Protein AF-A0A927AYC5-F1 (afdb_monomer_lite)

pLDDT: mean 94.54, std 3.16, range [78.38, 97.75]

Radius of gyration: 13.6 Å; chains: 1; bounding box: 26×31×31 Å

Structure (mmCIF, N/CA/C/O backbone):
data_AF-A0A927AYC5-F1
#
_entry.id   AF-A0A927AYC5-F1
#
loop_
_atom_site.group_PDB
_atom_site.id
_atom_site.type_symbol
_atom_site.label_atom_id
_atom_site.label_alt_id
_atom_site.label_comp_id
_atom_site.label_asym_id
_atom_site.label_entity_id
_atom_site.label_seq_id
_atom_site.pdbx_PDB_ins_code
_atom_site.Cartn_x
_atom_site.Cartn_y
_atom_site.Cartn_z
_atom_site.occupancy
_atom_site.B_iso_or_equiv
_atom_site.auth_seq_id
_atom_site.auth_comp_id
_atom_site.auth_asym_id
_atom_site.auth_atom_id
_atom_site.pdbx_PDB_model_num
ATOM 1 N N . MET A 1 1 ? -0.144 -16.494 -2.059 1.00 80.69 1 MET A N 1
ATOM 2 C CA . MET A 1 1 ? 0.447 -15.665 -0.989 1.00 80.69 1 MET A CA 1
ATOM 3 C C . MET A 1 1 ? 1.418 -16.523 -0.192 1.00 80.69 1 MET A C 1
ATOM 5 O O . MET A 1 1 ? 1.011 -17.544 0.348 1.00 80.69 1 MET A O 1
ATOM 9 N N . ILE A 1 2 ? 2.700 -16.165 -0.201 1.00 91.38 2 ILE A N 1
ATOM 10 C CA . ILE A 1 2 ? 3.800 -16.900 0.437 1.00 91.38 2 ILE A CA 1
ATOM 11 C C . ILE A 1 2 ? 4.246 -16.085 1.648 1.00 91.38 2 ILE A C 1
ATOM 13 O O . ILE A 1 2 ? 4.605 -14.923 1.486 1.00 91.38 2 ILE A O 1
ATOM 17 N N . ARG A 1 3 ? 4.218 -16.657 2.856 1.00 92.81 3 ARG A N 1
ATOM 18 C CA . ARG A 1 3 ? 4.707 -15.968 4.061 1.00 92.81 3 ARG A CA 1
ATOM 19 C C . ARG A 1 3 ? 6.234 -15.899 4.035 1.00 92.81 3 ARG A C 1
ATOM 21 O O . ARG A 1 3 ? 6.872 -16.928 3.832 1.00 92.81 3 ARG A O 1
ATOM 28 N N . THR A 1 4 ? 6.804 -14.718 4.257 1.00 92.62 4 THR A N 1
ATOM 29 C CA . THR A 1 4 ? 8.255 -14.481 4.189 1.00 92.62 4 THR A CA 1
ATOM 30 C C . THR A 1 4 ? 8.888 -14.372 5.575 1.00 92.62 4 THR A C 1
ATOM 32 O O . THR A 1 4 ? 9.869 -15.055 5.850 1.00 92.62 4 THR A O 1
ATOM 35 N N . HIS A 1 5 ? 8.314 -13.562 6.466 1.00 92.94 5 HIS A N 1
ATOM 36 C CA . HIS A 1 5 ? 8.765 -13.360 7.848 1.00 92.94 5 HIS A CA 1
ATOM 37 C C . HIS A 1 5 ? 7.576 -12.903 8.716 1.00 92.94 5 HIS A C 1
ATOM 39 O O . HIS A 1 5 ? 6.518 -12.566 8.189 1.00 92.94 5 HIS A O 1
ATOM 45 N N . TYR A 1 6 ? 7.721 -12.880 10.039 1.00 93.69 6 TYR A N 1
ATOM 46 C CA . TYR A 1 6 ? 6.801 -12.209 10.963 1.00 93.69 6 TYR A CA 1
ATOM 47 C C . TYR A 1 6 ? 7.561 -11.541 12.117 1.00 93.69 6 TYR A C 1
ATOM 49 O O . TYR A 1 6 ? 8.598 -12.045 12.540 1.00 93.69 6 TYR A O 1
ATOM 57 N N . ASP A 1 7 ? 7.061 -10.426 12.626 1.00 93.81 7 ASP A N 1
ATOM 58 C CA . ASP A 1 7 ? 7.538 -9.805 13.864 1.00 93.81 7 ASP A CA 1
ATOM 59 C C . ASP A 1 7 ? 6.419 -9.796 14.923 1.00 93.81 7 ASP A C 1
ATOM 61 O O . ASP A 1 7 ? 5.416 -10.512 14.798 1.00 93.81 7 ASP A O 1
ATOM 65 N N . ASP A 1 8 ? 6.603 -9.044 16.008 1.00 93.56 8 ASP A N 1
ATOM 66 C CA . ASP A 1 8 ? 5.620 -8.953 17.093 1.00 93.56 8 ASP A CA 1
ATOM 67 C C . ASP A 1 8 ? 4.287 -8.331 16.646 1.00 93.56 8 ASP A C 1
ATOM 69 O O . ASP A 1 8 ? 3.243 -8.642 17.221 1.00 93.56 8 ASP A O 1
ATOM 73 N N . THR A 1 9 ? 4.301 -7.509 15.595 1.00 92.94 9 THR A N 1
ATOM 74 C CA . THR A 1 9 ? 3.149 -6.734 15.116 1.00 92.94 9 THR A CA 1
ATOM 75 C C . THR A 1 9 ? 2.581 -7.287 13.808 1.00 92.94 9 THR A C 1
ATOM 77 O O . THR A 1 9 ? 1.361 -7.388 13.673 1.00 92.94 9 THR A O 1
ATOM 80 N N . TYR A 1 10 ? 3.432 -7.706 12.868 1.00 95.12 10 TYR A N 1
ATOM 81 C CA . TYR A 1 10 ? 3.035 -8.030 11.497 1.00 95.12 10 TYR A CA 1
ATOM 82 C C . TYR A 1 10 ? 3.492 -9.413 11.030 1.00 95.12 10 TYR A C 1
ATOM 84 O O . TYR A 1 10 ? 4.587 -9.883 11.337 1.00 95.12 10 TYR A O 1
ATOM 92 N N . GLU A 1 11 ? 2.658 -10.055 10.214 1.00 96.56 11 GLU A N 1
ATOM 93 C CA . GLU A 1 11 ? 3.067 -11.132 9.312 1.00 96.56 11 GLU A CA 1
ATOM 94 C C . GLU A 1 11 ? 3.298 -10.559 7.909 1.00 96.56 11 GLU A C 1
ATOM 96 O O . GLU A 1 11 ? 2.449 -9.850 7.370 1.00 96.56 11 GLU A O 1
ATOM 101 N N . TYR A 1 12 ? 4.433 -10.892 7.299 1.00 95.94 12 TYR A N 1
ATOM 102 C CA . TYR A 1 12 ? 4.821 -10.417 5.975 1.00 95.94 12 TYR A CA 1
ATOM 103 C C . TYR A 1 12 ? 4.652 -11.519 4.942 1.00 95.94 12 TYR A C 1
ATOM 105 O O . TYR A 1 12 ? 5.003 -12.685 5.163 1.00 95.94 12 TYR A O 1
ATOM 113 N N . TYR A 1 13 ? 4.150 -11.133 3.777 1.00 96.88 13 TYR A N 1
ATOM 114 C CA . TYR A 1 13 ? 3.901 -12.036 2.674 1.00 96.88 13 TYR A CA 1
ATOM 115 C C . TYR A 1 13 ? 4.334 -11.426 1.350 1.00 96.88 13 TYR A C 1
ATOM 117 O O . TYR A 1 13 ? 4.316 -10.213 1.150 1.00 96.88 13 TYR A O 1
ATOM 125 N N . LEU A 1 14 ? 4.665 -12.312 0.421 1.00 96.69 14 LEU A N 1
ATOM 126 C CA . LEU A 1 14 ? 4.870 -12.010 -0.981 1.00 96.69 14 LEU A CA 1
ATOM 127 C C . LEU A 1 14 ? 3.769 -12.695 -1.796 1.00 96.69 14 LEU A C 1
ATOM 129 O O . LEU A 1 14 ? 3.505 -13.894 -1.650 1.00 96.69 14 LEU A O 1
ATOM 133 N N . SER A 1 15 ? 3.108 -11.933 -2.653 1.00 96.12 15 SER A N 1
ATOM 134 C CA . SER A 1 15 ? 2.203 -12.446 -3.678 1.00 96.12 15 SER A CA 1
ATOM 135 C C . SER A 1 15 ? 2.610 -11.894 -5.037 1.00 96.12 15 SER A C 1
ATOM 137 O O . SER A 1 15 ? 3.599 -11.177 -5.143 1.00 96.12 15 SER A O 1
ATOM 139 N N . TYR A 1 16 ? 1.860 -12.250 -6.071 1.00 95.50 16 TYR A N 1
ATOM 140 C CA . TYR A 1 16 ? 2.051 -11.718 -7.410 1.00 95.50 16 TYR A CA 1
ATOM 141 C C . TYR A 1 16 ? 0.705 -11.261 -7.955 1.00 95.50 16 TYR A C 1
ATOM 143 O O . TYR A 1 16 ? -0.284 -11.989 -7.835 1.00 95.50 16 TYR A O 1
ATOM 151 N N . PHE A 1 17 ? 0.679 -10.070 -8.538 1.00 94.25 17 PHE A N 1
ATOM 152 C CA . PHE A 1 17 ? -0.447 -9.538 -9.290 1.00 94.25 17 PHE A CA 1
ATOM 153 C C . PHE A 1 17 ? 0.012 -9.365 -10.735 1.00 94.25 17 PHE A C 1
ATOM 155 O O . PHE A 1 17 ? 0.962 -8.637 -10.990 1.00 94.25 17 PHE A O 1
ATOM 162 N N . GLU A 1 18 ? -0.577 -10.130 -11.655 1.00 93.38 18 GLU A N 1
ATOM 163 C CA . GLU A 1 18 ? -0.205 -10.128 -13.084 1.00 93.38 18 GLU A CA 1
ATOM 164 C C . GLU A 1 18 ? 1.301 -10.340 -13.357 1.00 93.38 18 GLU A C 1
ATOM 166 O O . GLU A 1 18 ? 1.855 -9.869 -14.342 1.00 93.38 18 GLU A O 1
ATOM 171 N N . GLY A 1 19 ? 1.976 -11.093 -12.480 1.00 93.00 19 GLY A N 1
ATOM 172 C CA . GLY A 1 19 ? 3.419 -11.350 -12.561 1.00 93.00 19 GLY A CA 1
ATOM 173 C C . GLY A 1 19 ? 4.292 -10.331 -11.820 1.00 93.00 19 GLY A C 1
ATOM 174 O O . GLY A 1 19 ? 5.464 -10.616 -11.580 1.00 93.00 19 GLY A O 1
ATOM 175 N N . THR A 1 20 ? 3.726 -9.212 -11.369 1.00 94.31 20 THR A N 1
ATOM 176 C CA . THR A 1 20 ? 4.413 -8.203 -10.552 1.00 94.31 20 THR A CA 1
ATOM 177 C C . THR A 1 20 ? 4.398 -8.614 -9.076 1.00 94.31 20 THR A C 1
ATOM 179 O O . THR A 1 20 ? 3.333 -8.956 -8.551 1.00 94.31 20 THR A O 1
ATOM 182 N N . PRO A 1 21 ? 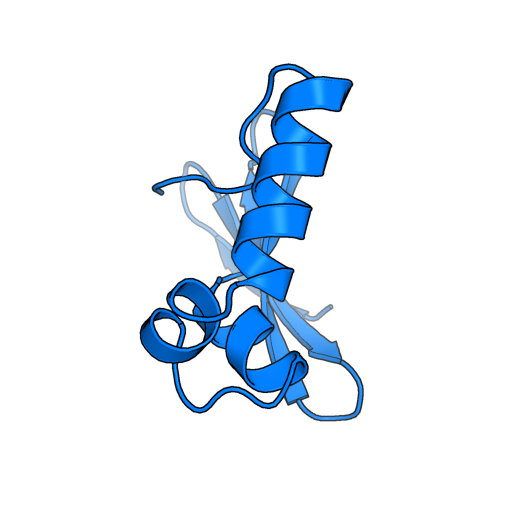5.551 -8.635 -8.382 1.00 95.00 21 PRO A N 1
ATOM 183 C CA . PRO A 1 21 ? 5.615 -8.999 -6.971 1.00 95.00 21 PRO A CA 1
ATOM 184 C C . PRO A 1 21 ? 4.912 -7.959 -6.092 1.00 95.00 21 PRO A C 1
ATOM 186 O O . PRO A 1 21 ? 5.149 -6.763 -6.209 1.00 95.00 21 PRO A O 1
ATOM 189 N N . VAL A 1 22 ? 4.091 -8.431 -5.152 1.00 96.62 22 VAL A N 1
ATOM 190 C CA . VAL A 1 22 ? 3.358 -7.586 -4.206 1.00 96.62 22 VAL A CA 1
ATOM 191 C C . VAL A 1 22 ? 3.693 -7.967 -2.779 1.00 96.62 22 VAL A C 1
ATOM 193 O O . VAL A 1 22 ? 3.419 -9.093 -2.349 1.00 96.62 22 VAL A O 1
ATOM 196 N N . LYS A 1 23 ? 4.266 -7.021 -2.032 1.00 96.06 23 LYS A N 1
ATOM 197 C CA . LYS A 1 23 ? 4.494 -7.174 -0.595 1.00 96.06 23 LYS A CA 1
ATOM 198 C C . LYS A 1 23 ? 3.219 -6.831 0.166 1.00 96.06 23 LYS A C 1
ATOM 200 O O . LYS A 1 23 ? 2.608 -5.784 -0.041 1.00 96.06 23 LYS A O 1
ATOM 205 N N . ILE A 1 24 ? 2.829 -7.740 1.047 1.00 96.50 24 ILE A N 1
ATOM 206 C CA . ILE A 1 24 ? 1.602 -7.658 1.832 1.00 96.50 24 ILE A CA 1
ATOM 207 C C . ILE A 1 24 ? 1.978 -7.809 3.301 1.00 96.50 24 ILE A C 1
ATOM 209 O O . ILE A 1 24 ? 2.743 -8.706 3.658 1.00 96.50 24 ILE A O 1
ATOM 213 N N . LEU A 1 25 ? 1.424 -6.950 4.145 1.00 95.50 25 LEU A N 1
ATOM 214 C CA . LEU A 1 25 ? 1.532 -7.029 5.592 1.00 95.50 25 LEU A CA 1
ATOM 215 C C . LEU A 1 25 ? 0.168 -7.410 6.158 1.00 95.50 25 LEU A C 1
ATOM 217 O O . LEU A 1 25 ? -0.865 -6.970 5.658 1.00 95.50 25 LEU A O 1
ATOM 221 N N . ARG A 1 26 ? 0.160 -8.215 7.214 1.00 95.56 26 ARG A N 1
ATOM 222 C CA . ARG A 1 26 ? -1.042 -8.510 7.987 1.00 95.56 26 ARG A CA 1
ATOM 223 C C . ARG A 1 26 ? -0.801 -8.180 9.447 1.00 95.56 26 ARG A C 1
ATOM 225 O O . ARG A 1 26 ? 0.104 -8.749 10.053 1.00 95.56 26 ARG A O 1
ATOM 232 N N . ASP A 1 27 ? -1.605 -7.286 10.007 1.00 94.44 27 ASP A N 1
ATOM 233 C CA . ASP A 1 27 ? -1.578 -6.975 11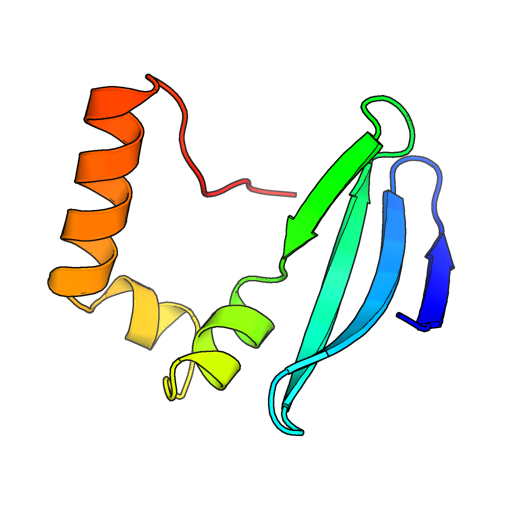.435 1.00 94.44 27 ASP A CA 1
ATOM 234 C C . ASP A 1 27 ? -2.024 -8.206 12.238 1.00 94.44 27 ASP A C 1
ATOM 236 O O . ASP A 1 27 ? -3.076 -8.797 11.979 1.00 94.44 27 ASP A O 1
ATOM 240 N N . ARG A 1 28 ? -1.213 -8.625 13.212 1.00 94.06 28 ARG A N 1
ATOM 241 C CA . ARG A 1 28 ? -1.462 -9.840 14.004 1.00 94.06 28 ARG A CA 1
ATOM 242 C C . ARG A 1 28 ? -2.576 -9.671 15.034 1.00 94.06 28 ARG A C 1
ATOM 244 O O . ARG A 1 28 ? -3.151 -10.667 15.469 1.00 94.06 28 ARG A O 1
ATOM 251 N N . LYS A 1 29 ? -2.860 -8.438 15.451 1.00 93.56 29 LYS A N 1
ATOM 252 C CA . LYS A 1 29 ? -3.864 -8.100 16.462 1.00 93.56 29 LYS A CA 1
ATOM 253 C C . LYS A 1 29 ? -5.234 -7.868 15.832 1.00 93.56 29 LYS A C 1
ATOM 255 O O . LYS A 1 29 ? -6.226 -8.371 16.352 1.00 93.56 29 LYS A O 1
ATOM 260 N N . THR A 1 30 ? -5.296 -7.100 14.749 1.00 93.44 30 THR A N 1
ATOM 261 C CA . THR A 1 30 ? -6.549 -6.726 14.077 1.00 93.44 30 THR A CA 1
ATOM 262 C C . THR A 1 30 ? -6.884 -7.657 12.915 1.00 93.44 30 THR A C 1
ATOM 264 O O . THR A 1 30 ? -8.046 -7.769 12.534 1.00 93.44 30 THR A O 1
ATOM 267 N N . GLY A 1 31 ? -5.888 -8.352 12.358 1.00 92.50 31 GLY A N 1
ATOM 268 C CA . GLY A 1 31 ? -6.040 -9.170 11.157 1.00 92.50 31 GLY A CA 1
ATOM 269 C C . GLY A 1 31 ? -6.083 -8.361 9.859 1.00 92.50 31 GLY A C 1
ATOM 270 O O . GLY A 1 31 ? -6.259 -8.968 8.801 1.00 92.50 31 GLY A O 1
ATOM 271 N N . GLU A 1 32 ? -5.932 -7.036 9.936 1.00 92.81 32 GLU A N 1
ATOM 272 C CA . GLU A 1 32 ? -5.987 -6.115 8.803 1.00 92.81 32 GLU A CA 1
ATOM 273 C C . GLU A 1 32 ? -4.867 -6.392 7.799 1.00 92.81 32 GLU A C 1
ATOM 275 O O . GLU A 1 32 ? -3.738 -6.693 8.184 1.00 92.81 32 GLU A O 1
ATOM 280 N N . ILE A 1 33 ? -5.188 -6.293 6.508 1.00 94.31 33 ILE A N 1
ATOM 281 C CA . ILE A 1 33 ? -4.257 -6.547 5.410 1.00 94.31 33 ILE A CA 1
ATOM 282 C C . ILE A 1 33 ? -3.873 -5.214 4.777 1.00 94.31 33 ILE A C 1
ATOM 284 O O . ILE A 1 33 ? -4.734 -4.470 4.315 1.00 94.31 33 ILE A O 1
ATOM 288 N N . LEU A 1 34 ? -2.574 -4.949 4.724 1.00 94.81 34 LEU A N 1
ATOM 289 C CA . LEU A 1 34 ? -1.985 -3.758 4.135 1.00 94.81 34 LEU A CA 1
ATOM 290 C C . LEU A 1 34 ? -1.125 -4.160 2.942 1.00 94.81 34 LEU A C 1
ATOM 292 O O . LEU A 1 34 ? -0.423 -5.173 2.968 1.00 94.81 34 LEU A O 1
ATOM 296 N N . PHE A 1 35 ? -1.162 -3.342 1.901 1.00 95.69 35 PHE A N 1
ATOM 297 C CA . PHE A 1 35 ? -0.307 -3.496 0.735 1.00 95.69 35 PHE A CA 1
ATOM 298 C C . PHE A 1 35 ? 0.813 -2.468 0.800 1.00 95.69 35 PHE A C 1
ATOM 300 O O . PHE A 1 35 ? 0.584 -1.299 1.105 1.00 95.69 35 PHE A O 1
ATOM 307 N N . ASP A 1 36 ? 2.030 -2.909 0.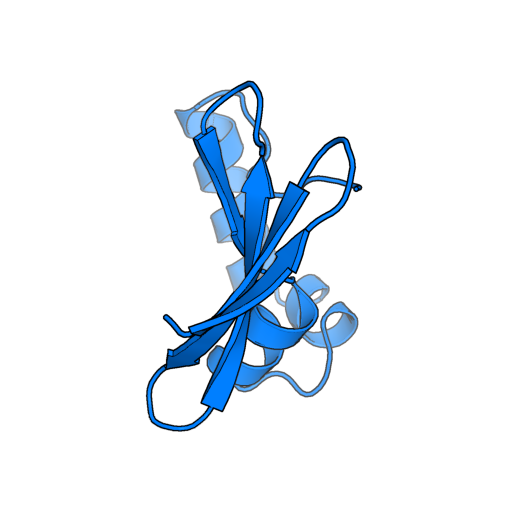508 1.00 95.19 36 ASP A N 1
ATOM 308 C CA . ASP A 1 36 ? 3.168 -2.012 0.374 1.00 95.19 36 ASP A CA 1
ATOM 309 C C . ASP A 1 36 ? 2.941 -1.026 -0.782 1.00 95.19 36 ASP A C 1
ATOM 311 O O . ASP A 1 36 ? 2.670 -1.425 -1.916 1.00 95.19 36 ASP A O 1
ATOM 315 N N . ALA A 1 37 ? 3.074 0.270 -0.503 1.00 95.12 37 ALA A N 1
ATOM 316 C CA . ALA A 1 37 ? 2.739 1.319 -1.463 1.00 95.12 37 ALA A CA 1
ATOM 317 C C . ALA A 1 37 ? 3.657 1.324 -2.698 1.00 95.12 37 ALA A C 1
ATOM 319 O O . ALA A 1 37 ? 3.223 1.722 -3.777 1.00 95.12 37 ALA A O 1
ATOM 320 N N . ALA A 1 38 ? 4.915 0.887 -2.569 1.00 95.56 38 ALA A N 1
ATOM 321 C CA . ALA A 1 38 ? 5.815 0.740 -3.714 1.00 95.56 38 ALA A CA 1
ATOM 322 C C . ALA A 1 38 ? 5.361 -0.401 -4.630 1.00 95.56 38 ALA A C 1
ATOM 324 O O . ALA A 1 38 ? 5.241 -0.209 -5.836 1.00 95.56 38 ALA A O 1
ATOM 325 N N . SER A 1 39 ? 4.998 -1.544 -4.047 1.00 96.12 39 SER A N 1
ATOM 326 C CA . SER A 1 39 ? 4.429 -2.670 -4.793 1.00 96.12 39 SER A CA 1
ATOM 327 C C . SER A 1 39 ? 3.133 -2.296 -5.529 1.00 96.12 39 SER A C 1
ATOM 329 O O . SER A 1 39 ? 2.931 -2.698 -6.673 1.00 96.12 39 SER A O 1
ATOM 331 N N . VAL A 1 40 ? 2.254 -1.512 -4.890 1.00 95.31 40 VAL A N 1
ATOM 332 C CA . VAL A 1 40 ? 1.020 -1.009 -5.523 1.00 95.31 40 VAL A CA 1
ATOM 333 C C . VAL A 1 40 ? 1.345 -0.067 -6.681 1.00 95.31 40 VAL A C 1
ATOM 335 O O . VAL A 1 40 ? 0.763 -0.212 -7.752 1.00 95.31 40 VAL A O 1
ATOM 338 N N . ALA A 1 41 ? 2.298 0.851 -6.497 1.00 96.31 41 ALA A N 1
ATOM 339 C CA . ALA A 1 41 ? 2.730 1.762 -7.553 1.00 96.31 41 ALA A CA 1
ATOM 340 C C . ALA A 1 41 ? 3.239 0.997 -8.785 1.00 96.31 41 ALA A C 1
ATOM 342 O O . ALA A 1 41 ? 2.801 1.284 -9.897 1.00 96.31 41 ALA A O 1
ATOM 343 N N . GLU A 1 42 ? 4.076 -0.025 -8.586 1.00 95.94 42 GLU A N 1
ATOM 344 C CA . GLU A 1 42 ? 4.559 -0.888 -9.671 1.00 95.94 42 GLU A CA 1
ATOM 345 C C . GLU A 1 42 ? 3.413 -1.632 -10.374 1.00 95.94 42 GLU A C 1
ATOM 347 O O . GLU A 1 42 ? 3.371 -1.675 -11.603 1.00 95.94 42 GLU A O 1
ATOM 352 N N . CYS A 1 43 ? 2.446 -2.169 -9.621 1.00 96.00 43 CYS A N 1
ATOM 353 C CA . CYS A 1 43 ? 1.279 -2.854 -10.196 1.00 96.00 43 CYS A CA 1
ATOM 354 C C . CYS A 1 43 ? 0.399 -1.931 -11.045 1.00 96.00 43 CYS A C 1
ATOM 356 O O . CYS A 1 43 ? -0.222 -2.386 -12.000 1.00 96.00 43 CYS A O 1
ATOM 358 N N . LEU A 1 44 ? 0.343 -0.645 -10.701 1.00 94.56 44 LEU A N 1
ATOM 359 C CA . LEU A 1 44 ? -0.406 0.368 -11.443 1.00 94.56 44 LEU A CA 1
ATOM 360 C C . LEU A 1 44 ? 0.414 1.002 -12.583 1.00 94.56 44 LEU A C 1
ATOM 362 O O . LEU A 1 44 ? -0.089 1.874 -13.285 1.00 94.56 44 LEU A O 1
ATOM 366 N N . GLY A 1 45 ? 1.661 0.564 -12.792 1.00 95.38 45 GLY A N 1
ATOM 367 C CA . GLY A 1 45 ? 2.525 1.040 -13.874 1.00 95.38 45 GLY A CA 1
ATOM 368 C C . GLY A 1 45 ? 3.309 2.318 -13.561 1.00 95.38 45 GLY A C 1
ATOM 369 O O . GLY A 1 45 ? 3.886 2.915 -14.471 1.00 95.38 45 GLY A O 1
ATOM 370 N N . TYR A 1 46 ? 3.369 2.741 -12.297 1.00 97.00 46 TYR A N 1
ATOM 371 C CA . TYR A 1 46 ? 4.198 3.867 -11.870 1.00 97.00 46 TYR A CA 1
ATOM 372 C C . TYR A 1 46 ? 5.630 3.420 -11.558 1.00 97.00 46 TYR A C 1
ATOM 374 O O . TYR A 1 46 ? 5.875 2.329 -11.049 1.00 97.00 46 TYR A O 1
ATOM 382 N N . SER A 1 47 ? 6.596 4.305 -11.809 1.00 94.69 47 SER A N 1
ATOM 383 C CA . SER A 1 47 ? 8.018 4.053 -11.532 1.00 94.69 47 SER A CA 1
ATOM 384 C C . SER A 1 47 ? 8.393 4.175 -10.052 1.00 94.69 47 SER A C 1
ATOM 386 O O . SER A 1 47 ? 9.466 3.731 -9.647 1.00 94.69 47 SER A O 1
ATOM 388 N N . SER A 1 48 ? 7.544 4.814 -9.243 1.00 96.06 48 SER A N 1
ATOM 389 C CA . SER A 1 48 ? 7.742 4.985 -7.805 1.00 96.06 48 SER A CA 1
ATOM 390 C C . SER A 1 48 ? 6.437 5.358 -7.102 1.00 96.06 48 SER A C 1
ATOM 392 O O . SER A 1 48 ? 5.513 5.898 -7.718 1.00 96.06 48 SER A O 1
ATOM 394 N N . THR A 1 49 ? 6.387 5.155 -5.781 1.00 95.38 49 THR A N 1
ATOM 395 C CA . THR A 1 49 ? 5.288 5.654 -4.938 1.00 95.38 49 THR A CA 1
ATOM 396 C C . THR A 1 49 ? 5.122 7.166 -5.068 1.00 95.38 49 THR A C 1
ATOM 398 O O . THR A 1 49 ? 4.001 7.654 -5.103 1.00 95.38 49 THR A O 1
ATOM 401 N N . GLU A 1 50 ? 6.218 7.923 -5.179 1.00 96.06 50 GLU A N 1
ATOM 402 C CA . GLU A 1 50 ? 6.149 9.378 -5.346 1.00 96.06 50 GLU A CA 1
ATOM 403 C C . GLU A 1 50 ? 5.463 9.767 -6.661 1.00 96.06 50 GLU A C 1
ATOM 405 O O . GLU A 1 50 ? 4.644 10.681 -6.669 1.00 96.06 50 GLU A O 1
ATOM 410 N N . SER A 1 51 ? 5.764 9.064 -7.760 1.00 97.31 51 SER A N 1
ATOM 411 C CA . SER A 1 51 ? 5.110 9.304 -9.050 1.00 97.31 51 SER A CA 1
ATOM 412 C C . SER A 1 51 ? 3.613 9.017 -8.981 1.00 97.31 51 SER A C 1
ATOM 414 O O . SER A 1 51 ? 2.831 9.800 -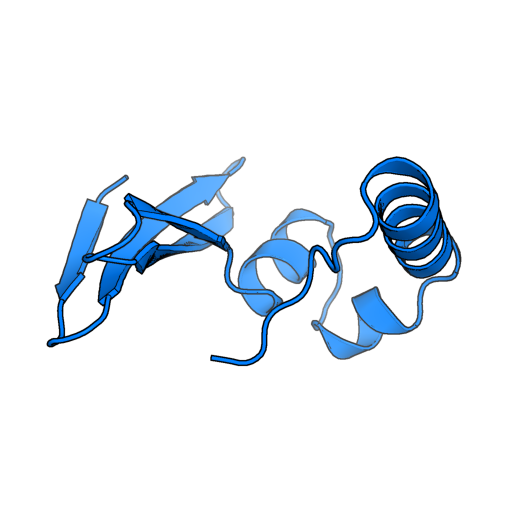9.505 1.00 97.31 51 SER A O 1
ATOM 416 N N . MET A 1 52 ? 3.220 7.927 -8.316 1.00 97.12 52 MET A N 1
ATOM 417 C CA . MET A 1 52 ? 1.815 7.576 -8.094 1.00 97.12 52 MET A CA 1
ATOM 418 C C . MET A 1 52 ? 1.095 8.645 -7.257 1.00 97.12 52 MET A C 1
ATOM 420 O O . MET A 1 52 ? -0.016 9.046 -7.573 1.00 97.12 52 MET A O 1
ATOM 424 N N . MET A 1 53 ? 1.748 9.162 -6.214 1.00 95.75 53 MET A N 1
ATOM 425 C CA . MET A 1 53 ? 1.181 10.169 -5.305 1.00 95.75 53 MET A CA 1
ATOM 426 C C . MET A 1 53 ? 1.176 11.600 -5.874 1.00 95.75 53 MET A C 1
ATOM 428 O O . MET A 1 53 ? 0.739 12.526 -5.193 1.00 95.75 53 MET A O 1
ATOM 432 N N . LYS A 1 54 ? 1.676 11.793 -7.098 1.00 96.50 54 LYS A N 1
ATOM 433 C CA . LYS A 1 54 ? 1.583 13.044 -7.868 1.00 96.50 54 LYS A CA 1
ATOM 434 C C . LYS A 1 54 ? 0.493 12.999 -8.941 1.00 96.50 54 LYS A C 1
ATOM 436 O O . LYS A 1 54 ? 0.296 13.999 -9.622 1.00 96.50 54 LYS A O 1
ATOM 441 N N . ASP A 1 55 ? -0.160 11.854 -9.120 1.00 97.75 55 ASP A N 1
ATOM 442 C CA . ASP A 1 55 ? -1.223 11.673 -10.101 1.00 97.75 55 ASP A CA 1
ATOM 443 C C . ASP A 1 55 ? -2.561 12.152 -9.524 1.00 97.75 55 ASP A C 1
ATOM 445 O O . ASP A 1 55 ? -3.022 11.647 -8.496 1.00 97.75 55 ASP A O 1
ATOM 449 N N . ASP A 1 56 ? -3.187 13.120 -10.195 1.00 97.75 56 ASP A N 1
ATOM 450 C CA . ASP A 1 56 ? -4.459 13.701 -9.763 1.00 97.75 56 ASP A CA 1
ATOM 451 C C . ASP A 1 56 ? -5.561 12.640 -9.642 1.00 97.75 56 ASP A C 1
ATOM 453 O O . ASP A 1 56 ? -6.342 12.685 -8.698 1.00 97.75 56 ASP A O 1
ATOM 457 N N . GLN A 1 57 ? -5.597 11.627 -10.516 1.00 96.56 57 GLN A N 1
ATOM 458 C CA . GLN A 1 57 ? -6.619 10.576 -10.447 1.00 96.56 57 GLN A CA 1
ATOM 459 C C . GLN A 1 57 ? -6.449 9.697 -9.208 1.00 96.56 57 GLN A C 1
ATOM 461 O O . GLN A 1 57 ? -7.432 9.274 -8.594 1.00 96.56 57 GLN A O 1
ATOM 466 N N . VAL A 1 58 ? -5.201 9.424 -8.821 1.00 96.25 58 VAL A N 1
ATOM 467 C CA . VAL A 1 58 ? -4.902 8.675 -7.597 1.00 96.25 58 VAL A CA 1
ATOM 468 C C . VAL A 1 58 ? -5.311 9.493 -6.376 1.00 96.25 58 VAL A C 1
ATOM 470 O O . VAL A 1 58 ? -5.969 8.964 -5.476 1.00 96.25 58 VAL A O 1
ATOM 473 N N . LEU A 1 59 ? -4.964 10.782 -6.350 1.00 96.25 59 LEU A N 1
ATOM 474 C CA . LEU A 1 59 ? -5.340 11.687 -5.265 1.00 96.25 59 LEU A CA 1
ATOM 475 C C . LEU A 1 59 ? -6.863 11.831 -5.154 1.00 96.25 59 LEU A C 1
ATOM 477 O O . LEU A 1 59 ? -7.400 11.705 -4.054 1.00 96.25 59 LEU A O 1
ATOM 481 N N . ASP A 1 60 ? -7.562 11.979 -6.279 1.00 97.56 60 ASP A N 1
ATOM 482 C CA . ASP A 1 60 ? -9.023 12.026 -6.341 1.00 97.56 60 ASP A CA 1
ATOM 483 C C . ASP A 1 60 ? -9.649 10.733 -5.808 1.00 97.56 60 ASP A C 1
ATOM 485 O O . ASP A 1 60 ? -10.614 10.778 -5.041 1.00 97.56 60 ASP A O 1
ATOM 489 N N . CYS A 1 61 ? -9.084 9.570 -6.147 1.00 96.19 61 CYS A N 1
ATOM 490 C CA . CYS A 1 61 ? -9.548 8.282 -5.634 1.00 96.19 61 CYS A CA 1
ATOM 491 C C . CYS A 1 61 ? -9.372 8.175 -4.110 1.00 96.19 61 CYS A C 1
ATOM 493 O O . CYS A 1 61 ? -10.274 7.705 -3.408 1.00 96.19 61 CYS A O 1
ATOM 495 N N . ILE A 1 62 ? -8.233 8.629 -3.580 1.00 95.81 62 ILE A N 1
ATOM 496 C CA . ILE A 1 62 ? -7.966 8.659 -2.136 1.00 95.81 62 ILE A CA 1
ATOM 497 C C . ILE A 1 62 ? -8.950 9.604 -1.438 1.00 95.81 62 ILE A C 1
ATOM 499 O O . ILE A 1 62 ? -9.568 9.225 -0.441 1.00 95.81 62 ILE A O 1
ATOM 503 N N . SER A 1 63 ? -9.144 10.811 -1.972 1.00 96.50 63 SER A N 1
ATOM 504 C CA . SER A 1 63 ? -10.091 11.790 -1.435 1.00 96.50 63 SER A CA 1
ATOM 505 C C . SER A 1 63 ? -11.530 11.283 -1.477 1.00 96.50 63 SER A C 1
ATOM 507 O O . SER A 1 63 ? -12.260 11.442 -0.500 1.00 96.50 63 SER A O 1
ATOM 509 N N . ALA A 1 64 ? -11.943 10.629 -2.565 1.00 97.44 64 ALA A N 1
ATOM 510 C CA . ALA A 1 64 ? -13.264 10.023 -2.677 1.00 97.44 64 ALA A CA 1
ATOM 511 C C . ALA A 1 64 ? -13.480 8.939 -1.612 1.00 97.44 64 ALA A C 1
ATOM 513 O O . ALA A 1 64 ? -14.532 8.929 -0.973 1.00 97.44 64 ALA A O 1
ATOM 514 N N . HIS A 1 65 ? -12.485 8.079 -1.372 1.00 95.69 65 HIS A N 1
ATOM 515 C CA . HIS A 1 65 ? -12.555 7.070 -0.316 1.00 95.69 65 HIS A CA 1
ATOM 516 C C . HIS A 1 65 ? -12.703 7.712 1.069 1.00 95.69 65 HIS A C 1
ATOM 518 O O . HIS A 1 65 ? -13.638 7.377 1.791 1.00 95.69 65 HIS A O 1
ATOM 524 N N . ILE A 1 66 ? -11.851 8.688 1.405 1.00 96.31 66 ILE A N 1
ATOM 525 C CA . ILE A 1 66 ? -11.900 9.396 2.696 1.00 96.31 66 ILE A CA 1
ATOM 526 C C . ILE A 1 66 ? -13.261 10.065 2.904 1.00 96.31 66 ILE A C 1
ATOM 528 O O . ILE A 1 66 ? -13.831 9.981 3.988 1.00 96.31 66 ILE A O 1
ATOM 532 N N . ASN A 1 67 ? -13.819 10.695 1.870 1.00 96.75 67 ASN A N 1
ATOM 533 C CA . ASN A 1 67 ? -15.131 11.337 1.956 1.00 96.75 67 ASN A CA 1
ATOM 534 C C . ASN A 1 67 ? -16.276 10.332 2.178 1.00 96.75 67 ASN A C 1
ATOM 536 O O . ASN A 1 67 ? -17.300 10.696 2.751 1.00 96.75 67 ASN A O 1
ATOM 540 N N . GLN A 1 68 ? -16.123 9.086 1.721 1.00 96.44 68 GLN A N 1
ATOM 541 C CA . GLN A 1 68 ? -17.132 8.034 1.865 1.00 96.44 68 GLN A CA 1
ATOM 542 C C . GLN A 1 68 ? -17.031 7.292 3.201 1.00 96.44 68 GLN A C 1
ATOM 544 O O . GLN A 1 68 ? -18.060 6.957 3.785 1.00 96.44 68 GLN A O 1
ATOM 549 N N . THR A 1 69 ? -15.815 7.006 3.670 1.00 95.38 69 THR A N 1
ATOM 550 C CA . THR A 1 69 ? -15.579 6.139 4.836 1.00 95.38 69 THR A CA 1
ATOM 551 C C . THR A 1 69 ? -15.174 6.908 6.090 1.00 95.38 69 THR A C 1
ATOM 553 O O . THR A 1 69 ? -15.343 6.401 7.195 1.00 95.38 69 THR A O 1
ATOM 556 N N . GLY A 1 70 ? -14.656 8.130 5.942 1.00 94.50 70 GLY A N 1
ATOM 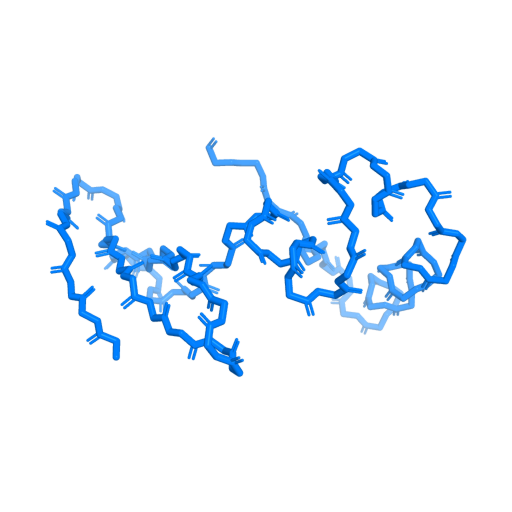557 C CA . GLY A 1 70 ? -14.025 8.892 7.019 1.00 94.50 70 GLY A CA 1
ATOM 558 C C . GLY A 1 70 ? -12.614 8.412 7.378 1.00 94.50 70 GLY A C 1
ATOM 559 O O . GLY A 1 70 ? -12.001 8.976 8.283 1.00 94.50 70 GLY A O 1
ATOM 560 N N . GLU A 1 71 ? -12.081 7.404 6.682 1.00 91.88 71 GLU A N 1
ATOM 561 C CA . GLU A 1 71 ? -10.787 6.789 6.979 1.00 91.88 71 GLU A CA 1
ATOM 562 C C . GLU A 1 71 ? -9.811 6.934 5.806 1.00 91.88 71 GLU A C 1
ATOM 564 O O . GLU A 1 71 ? -10.183 6.871 4.635 1.00 91.88 71 GLU A O 1
ATOM 569 N N . SER A 1 72 ? -8.530 7.132 6.123 1.00 92.19 72 SER A N 1
ATOM 570 C CA . SER A 1 72 ? -7.467 7.163 5.115 1.00 92.19 72 SER A CA 1
ATOM 571 C C . SER A 1 72 ? -7.115 5.739 4.676 1.00 92.19 72 SER A C 1
ATOM 573 O O . SER A 1 72 ? -6.796 4.916 5.539 1.00 92.19 72 SER A O 1
ATOM 575 N N . PRO A 1 73 ? -7.057 5.453 3.359 1.00 92.19 73 PRO A N 1
ATOM 576 C CA . PRO A 1 73 ? -6.572 4.167 2.861 1.00 92.19 73 PRO A CA 1
ATOM 577 C C . PRO A 1 73 ? -5.045 4.031 3.003 1.00 92.19 73 PRO A C 1
ATOM 579 O O . PRO A 1 73 ? -4.493 2.947 2.839 1.00 92.19 73 PRO A O 1
ATOM 582 N N . LEU A 1 74 ? -4.345 5.131 3.298 1.00 92.75 74 LEU A N 1
ATOM 583 C CA . LEU A 1 7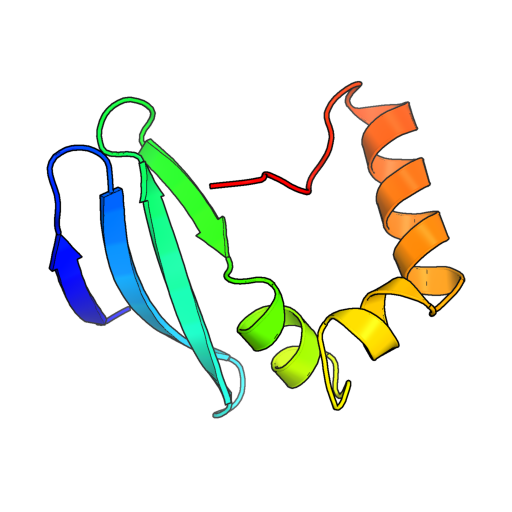4 ? -2.904 5.163 3.514 1.00 92.75 74 LEU A CA 1
ATOM 584 C C . LEU A 1 74 ? -2.587 5.101 5.003 1.00 92.75 74 LEU A C 1
ATOM 586 O O . LEU A 1 74 ? -3.142 5.870 5.796 1.00 92.75 74 LEU A O 1
ATOM 590 N N . ARG A 1 75 ? -1.626 4.247 5.358 1.00 88.81 75 ARG A N 1
ATOM 591 C CA . ARG A 1 75 ? -1.088 4.134 6.713 1.00 88.81 75 ARG A CA 1
ATOM 592 C C . ARG A 1 75 ? 0.424 4.259 6.712 1.00 88.81 75 ARG A C 1
ATOM 594 O O . ARG A 1 75 ? 1.104 3.733 5.836 1.00 88.81 75 ARG A O 1
ATOM 601 N N . ARG A 1 76 ? 0.936 4.951 7.728 1.00 85.69 76 ARG A N 1
ATOM 602 C CA . ARG A 1 76 ? 2.362 4.992 8.037 1.00 85.69 76 ARG A CA 1
ATOM 603 C C . ARG A 1 76 ? 2.644 3.906 9.068 1.00 85.69 76 ARG A C 1
ATOM 605 O O . ARG A 1 76 ? 2.064 3.947 10.151 1.00 85.69 76 ARG A O 1
ATOM 612 N N . ILE A 1 77 ? 3.485 2.955 8.683 1.00 78.38 77 ILE A N 1
ATOM 613 C CA . ILE A 1 77 ? 3.873 1.781 9.469 1.00 78.38 77 ILE A CA 1
ATOM 614 C C . ILE A 1 77 ? 5.306 1.969 9.960 1.00 78.38 77 ILE A C 1
ATOM 616 O O . ILE A 1 77 ? 6.106 2.540 9.180 1.00 78.38 77 ILE A O 1
#

Sequence (77 aa):
MIRTHYDDTYEYYLSYFEGTPVKILRDRKTGEILFDAASVAECLGYSSTESMMKDDQVLDCISAHINQTGESPLRRI

Organism: NCBI:txid2771355

Foldseek 3Di:
DAFDDADPFWTWDWDDDVNQIWIWIAGPPPRDIATDLQSVCVNVPHPGSVRLVPDPVSVVVQVVVCVVPVDGSDDDD

Secondary structure (DSSP, 8-state):
-EEEEE-SSEEEEEEEETTEEEEEEEETTT--EEE-HHHHHHHTT-SSHHHHTT-HHHHHHHHHHHHHHSS-S----